Protein AF-A0A947BS61-F1 (afdb_monomer_lite)

Foldseek 3Di:
DPVVVVVVVVVVVPPPVPPPDPDDPLPDPPPDDDDDDDDDAEDCDDDPPDPDRHDYDDPVVNVVVVVVVVVVVVVVVVSRDD

Secondary structure (DSSP, 8-state):
-HHHHHHHHHHHHT--TT----SPPTT--TT----------EESS--TT--S--EE--HHHHHHHHHHHHHHHHHHHHTT--

Structure (mmCIF, N/CA/C/O backbone):
data_AF-A0A947BS61-F1
#
_entry.id   AF-A0A947BS61-F1
#
loop_
_atom_site.group_PDB
_atom_site.id
_atom_site.type_symbol
_atom_site.label_atom_id
_atom_site.label_alt_id
_atom_site.label_comp_id
_atom_site.label_asym_id
_atom_site.label_entity_id
_atom_site.label_seq_id
_atom_site.pdbx_PDB_ins_code
_atom_site.Cartn_x
_atom_site.Cartn_y
_atom_site.Cartn_z
_atom_site.occupancy
_atom_site.B_iso_or_equiv
_atom_site.auth_seq_id
_atom_site.auth_comp_id
_atom_site.auth_asym_id
_atom_site.auth_atom_id
_atom_site.pdbx_PDB_model_num
ATOM 1 N N . MET A 1 1 ? 10.530 46.278 4.454 1.00 50.94 1 MET A N 1
ATOM 2 C CA . MET A 1 1 ? 10.939 45.790 3.110 1.00 50.94 1 MET A CA 1
ATOM 3 C C . MET A 1 1 ? 11.306 44.294 3.066 1.00 50.94 1 MET A C 1
ATOM 5 O O . MET A 1 1 ? 11.482 43.760 1.982 1.00 50.94 1 MET A O 1
ATOM 9 N N . THR A 1 2 ? 11.317 43.576 4.195 1.00 57.31 2 THR A N 1
ATOM 10 C CA . THR A 1 2 ? 11.787 42.177 4.325 1.00 57.31 2 THR A CA 1
ATOM 11 C C . THR A 1 2 ? 10.757 41.100 3.932 1.00 57.31 2 THR A C 1
ATOM 13 O O . THR A 1 2 ? 11.122 40.010 3.505 1.00 57.31 2 THR A O 1
ATOM 16 N N . GLY A 1 3 ? 9.453 41.402 4.012 1.00 55.88 3 GLY A N 1
ATOM 17 C CA . GLY A 1 3 ? 8.385 40.411 3.793 1.00 55.88 3 GLY A CA 1
ATOM 18 C C . GLY A 1 3 ? 8.138 39.998 2.333 1.00 55.88 3 GLY A C 1
ATOM 19 O O . GLY A 1 3 ? 7.658 38.894 2.089 1.00 55.88 3 GLY A O 1
ATOM 20 N N . ARG A 1 4 ? 8.476 40.847 1.346 1.00 60.00 4 ARG A N 1
ATOM 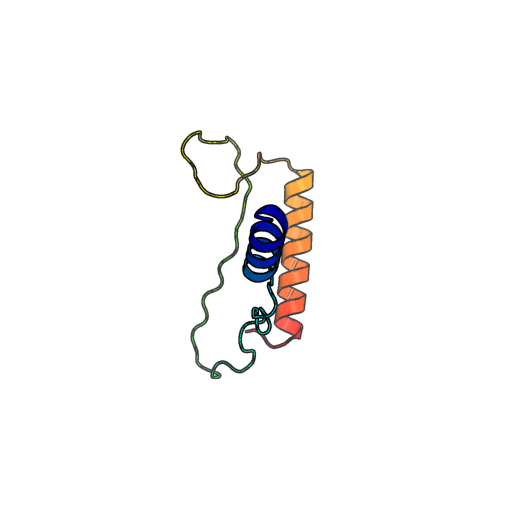21 C CA . ARG A 1 4 ? 8.347 40.496 -0.087 1.00 60.00 4 ARG A CA 1
ATOM 22 C C . ARG A 1 4 ? 9.444 39.534 -0.543 1.00 60.00 4 ARG A C 1
ATOM 24 O O . ARG A 1 4 ? 9.168 38.650 -1.345 1.00 60.00 4 ARG A O 1
ATOM 31 N N . ILE A 1 5 ? 10.651 39.676 0.008 1.00 60.91 5 ILE A N 1
ATOM 32 C CA . ILE A 1 5 ? 11.789 38.795 -0.289 1.00 60.91 5 ILE A CA 1
ATOM 33 C C . ILE A 1 5 ? 11.509 37.393 0.260 1.00 60.91 5 ILE A C 1
ATOM 35 O O . ILE A 1 5 ? 11.575 36.426 -0.491 1.00 60.91 5 ILE A O 1
ATOM 39 N N . ALA A 1 6 ? 11.073 37.290 1.522 1.00 61.06 6 ALA A N 1
ATOM 40 C CA . ALA A 1 6 ? 10.707 36.009 2.128 1.00 61.06 6 ALA A CA 1
ATOM 41 C C . ALA A 1 6 ? 9.584 35.287 1.355 1.00 61.06 6 ALA A C 1
ATOM 43 O O . ALA A 1 6 ? 9.660 34.080 1.127 1.00 61.06 6 ALA A O 1
ATOM 44 N N . ARG A 1 7 ? 8.569 36.029 0.884 1.00 61.56 7 ARG A N 1
ATOM 45 C CA . ARG A 1 7 ? 7.455 35.472 0.097 1.00 61.56 7 ARG A CA 1
ATOM 46 C C . ARG A 1 7 ? 7.899 34.996 -1.291 1.00 61.56 7 ARG A C 1
ATOM 48 O O . ARG A 1 7 ? 7.498 33.917 -1.705 1.00 61.56 7 ARG A O 1
ATOM 55 N N . SER A 1 8 ? 8.763 35.755 -1.966 1.00 64.69 8 SER A N 1
ATOM 56 C CA . SER A 1 8 ? 9.345 35.389 -3.267 1.00 64.69 8 SER A CA 1
ATOM 57 C C . SER A 1 8 ? 10.237 34.141 -3.176 1.00 64.69 8 SER A C 1
ATOM 59 O O . SER A 1 8 ? 10.123 33.229 -3.995 1.00 64.69 8 SER A O 1
ATOM 61 N N . MET A 1 9 ? 11.068 34.041 -2.132 1.00 62.09 9 MET A N 1
ATOM 62 C CA . MET A 1 9 ? 11.921 32.867 -1.907 1.00 62.09 9 MET A CA 1
ATOM 63 C C . MET A 1 9 ? 11.106 31.618 -1.560 1.00 62.09 9 MET A C 1
ATOM 65 O O . MET A 1 9 ? 11.365 30.551 -2.111 1.00 62.09 9 MET A O 1
ATOM 69 N N . SER A 1 10 ? 10.085 31.755 -0.707 1.00 68.31 10 SER A N 1
ATOM 70 C CA . SER A 1 10 ? 9.179 30.652 -0.365 1.00 68.31 10 SER A CA 1
ATOM 71 C C . SER A 1 10 ? 8.393 30.157 -1.583 1.00 68.31 10 SER A C 1
ATOM 73 O O . SER A 1 10 ? 8.303 28.950 -1.790 1.00 68.31 10 SER A O 1
ATOM 75 N N . GLN A 1 11 ? 7.900 31.065 -2.432 1.00 66.19 11 GLN A N 1
ATOM 76 C CA . GLN A 1 11 ? 7.226 30.702 -3.684 1.00 66.19 11 GLN A CA 1
ATOM 77 C C . GLN A 1 11 ? 8.161 29.976 -4.654 1.00 66.19 11 GLN A C 1
ATOM 79 O O . GLN A 1 11 ? 7.737 29.042 -5.324 1.00 66.19 11 GLN A O 1
ATOM 84 N N . ARG A 1 12 ? 9.437 30.370 -4.714 1.00 64.00 12 ARG A N 1
ATOM 85 C CA . ARG A 1 12 ? 10.425 29.737 -5.594 1.00 64.00 12 ARG A CA 1
ATOM 86 C C . ARG A 1 12 ? 10.832 28.339 -5.120 1.00 64.00 12 ARG A C 1
ATOM 88 O O . ARG A 1 12 ? 11.001 27.465 -5.958 1.00 64.00 12 ARG A O 1
ATOM 95 N N . LEU A 1 13 ? 10.958 28.127 -3.809 1.00 65.69 13 LEU A N 1
ATOM 96 C CA . LEU A 1 13 ? 11.273 26.819 -3.215 1.00 65.69 13 LEU A CA 1
ATOM 97 C C . LEU A 1 13 ? 10.115 25.814 -3.319 1.00 65.69 13 LEU A C 1
ATOM 99 O O . LEU A 1 13 ? 10.356 24.614 -3.331 1.00 65.69 13 LEU A O 1
ATOM 103 N N . MET A 1 14 ? 8.870 26.293 -3.401 1.00 68.81 14 MET A N 1
ATOM 104 C CA . MET A 1 14 ? 7.669 25.455 -3.533 1.00 68.81 14 MET A CA 1
ATOM 105 C C . MET A 1 14 ? 7.202 25.267 -4.988 1.00 68.81 14 MET A C 1
ATOM 107 O O . MET A 1 14 ? 6.091 24.788 -5.216 1.00 68.81 14 MET A O 1
ATOM 111 N N . ARG A 1 15 ? 8.011 25.646 -5.988 1.00 65.69 15 ARG A N 1
ATOM 112 C CA . ARG A 1 15 ? 7.711 25.351 -7.397 1.00 65.69 15 ARG A CA 1
ATOM 113 C C . ARG A 1 15 ? 8.121 23.919 -7.717 1.00 65.69 15 ARG A C 1
ATOM 115 O O . ARG A 1 15 ? 9.294 23.630 -7.918 1.00 65.69 15 ARG A O 1
ATOM 122 N N . PHE A 1 16 ? 7.131 23.041 -7.803 1.00 67.12 16 PHE A N 1
ATOM 123 C CA . PHE A 1 16 ? 7.279 21.653 -8.243 1.00 67.12 16 PHE A CA 1
ATOM 124 C C . PHE A 1 16 ? 7.263 21.535 -9.777 1.00 67.12 16 PHE A C 1
ATOM 126 O O . PHE A 1 16 ? 6.651 20.624 -10.322 1.00 67.12 16 PHE A O 1
ATOM 133 N N . ASP A 1 17 ? 7.904 22.467 -10.484 1.00 66.00 17 ASP A N 1
ATOM 134 C CA . ASP A 1 17 ? 7.892 22.485 -11.956 1.00 66.00 17 ASP A CA 1
ATOM 135 C C . ASP A 1 17 ? 8.885 21.468 -12.559 1.00 66.00 17 ASP A C 1
ATOM 137 O O . ASP A 1 17 ? 8.774 21.120 -13.731 1.00 66.00 17 ASP A O 1
ATOM 141 N N . ASP A 1 18 ? 9.810 20.944 -11.742 1.00 57.66 18 ASP A N 1
ATOM 142 C CA . ASP A 1 18 ? 10.894 20.041 -12.158 1.00 57.66 18 ASP A CA 1
ATOM 143 C C . ASP A 1 18 ? 10.605 18.548 -11.915 1.00 57.66 18 ASP A C 1
ATOM 145 O O . ASP A 1 18 ? 11.474 17.702 -12.135 1.00 57.66 18 ASP A O 1
ATOM 149 N N . ILE A 1 19 ? 9.385 18.172 -11.510 1.00 61.22 19 ILE A N 1
ATOM 150 C CA . ILE A 1 19 ? 8.941 16.768 -11.599 1.00 61.22 19 ILE A CA 1
ATOM 151 C C . ILE A 1 19 ? 8.603 16.453 -13.059 1.00 61.22 19 ILE A C 1
ATOM 153 O O . ILE A 1 19 ? 7.446 16.261 -13.439 1.00 61.22 19 ILE A O 1
ATOM 157 N N . ALA A 1 20 ? 9.654 16.407 -13.885 1.00 56.59 20 ALA A N 1
ATOM 158 C CA . ALA A 1 20 ? 9.649 15.718 -15.166 1.00 56.59 20 ALA A CA 1
ATOM 159 C C . ALA A 1 20 ? 8.941 14.374 -14.964 1.00 56.59 20 ALA A C 1
ATOM 161 O O . ALA A 1 20 ? 9.259 13.656 -14.017 1.00 56.59 20 ALA A O 1
ATOM 162 N N . SER A 1 21 ? 7.913 14.130 -15.784 1.00 60.56 21 SER A N 1
ATOM 163 C CA . SER A 1 21 ? 6.852 13.135 -15.592 1.00 60.56 21 SER A CA 1
ATOM 164 C C . SER A 1 21 ? 7.210 12.015 -14.610 1.00 60.56 21 SER A C 1
ATOM 166 O O . SER A 1 21 ? 8.094 11.212 -14.896 1.00 60.56 21 SER A O 1
ATOM 168 N N . ALA A 1 22 ? 6.471 11.907 -13.502 1.00 62.28 22 ALA A N 1
ATOM 169 C CA . ALA A 1 22 ? 6.605 10.856 -12.481 1.00 62.28 22 ALA A CA 1
ATOM 170 C C . ALA A 1 22 ? 6.299 9.426 -12.994 1.00 62.28 22 ALA A C 1
ATOM 172 O O . ALA A 1 22 ? 5.955 8.526 -12.230 1.00 62.28 22 ALA A O 1
ATOM 173 N N . TRP A 1 23 ? 6.353 9.224 -14.306 1.00 63.97 23 TRP A N 1
ATOM 174 C CA . TRP A 1 23 ? 6.051 7.986 -14.974 1.00 63.97 23 TRP A CA 1
ATOM 175 C C . TRP A 1 23 ? 7.341 7.188 -15.184 1.00 63.97 23 TRP A C 1
ATOM 177 O O . TRP A 1 23 ? 8.251 7.699 -15.839 1.00 63.97 23 TRP A O 1
ATOM 187 N N . PRO A 1 24 ? 7.438 5.946 -14.677 1.00 67.62 24 PRO A N 1
ATOM 188 C CA . PRO A 1 24 ? 8.611 5.124 -14.928 1.00 67.62 24 PRO A CA 1
ATOM 189 C C . PRO A 1 24 ? 8.786 4.914 -16.441 1.00 67.62 24 PRO A C 1
ATOM 191 O O . PRO A 1 24 ? 7.778 4.736 -17.139 1.00 67.62 24 PRO A O 1
ATOM 194 N N . PRO A 1 25 ? 10.029 4.937 -16.960 1.00 68.56 25 PRO A N 1
ATOM 195 C CA . PRO A 1 25 ? 10.290 4.721 -18.378 1.00 68.56 25 PRO A CA 1
ATOM 196 C C . PRO A 1 25 ? 9.610 3.425 -18.825 1.00 68.56 25 PRO A C 1
ATOM 198 O O . PRO A 1 25 ? 9.741 2.364 -18.207 1.00 68.56 25 PRO A O 1
ATOM 201 N N . ARG A 1 26 ? 8.775 3.545 -19.859 1.00 64.50 26 ARG A N 1
ATOM 202 C CA . ARG A 1 26 ? 7.921 2.454 -20.367 1.00 64.50 26 ARG A CA 1
ATOM 203 C C . ARG A 1 26 ? 8.769 1.396 -21.083 1.00 64.50 26 ARG A C 1
ATOM 205 O O . ARG A 1 26 ? 8.423 0.218 -21.120 1.00 64.50 26 ARG A O 1
ATOM 212 N N . ASP A 1 27 ? 9.879 1.879 -21.608 1.00 61.38 27 ASP A N 1
ATOM 213 C CA . ASP A 1 27 ? 10.834 1.358 -22.570 1.00 61.38 27 ASP A CA 1
ATOM 214 C C . ASP A 1 27 ? 12.081 0.746 -21.916 1.00 61.38 27 ASP A C 1
ATOM 216 O O . ASP A 1 27 ? 13.120 0.636 -22.557 1.00 61.38 27 ASP A O 1
ATOM 220 N N . ALA A 1 28 ? 11.995 0.302 -20.655 1.00 60.88 28 ALA A N 1
ATOM 221 C CA . ALA A 1 28 ? 13.074 -0.510 -20.097 1.00 60.88 28 ALA A CA 1
ATOM 222 C C . ALA A 1 28 ? 13.219 -1.807 -20.909 1.00 60.88 28 ALA A C 1
ATOM 224 O O . ALA A 1 28 ? 12.208 -2.424 -21.268 1.00 60.88 28 ALA A O 1
ATOM 225 N N . GLU A 1 29 ? 14.470 -2.177 -21.190 1.00 67.94 29 GLU A N 1
ATOM 226 C CA . GLU A 1 29 ? 14.868 -3.260 -22.090 1.00 67.94 29 GLU A CA 1
ATOM 227 C C . GLU A 1 29 ? 14.053 -4.546 -21.852 1.00 67.94 29 GLU A C 1
ATOM 229 O O . GLU A 1 29 ? 13.724 -4.844 -20.697 1.00 67.94 29 GLU A O 1
ATOM 234 N N . PRO A 1 30 ? 13.728 -5.316 -22.911 1.00 64.81 30 PRO A N 1
ATOM 235 C CA . PRO A 1 30 ? 12.833 -6.476 -22.836 1.00 64.81 30 PRO A CA 1
ATOM 236 C C . PRO A 1 30 ? 13.190 -7.509 -21.757 1.00 64.81 30 PRO A C 1
ATOM 238 O O . PRO A 1 30 ? 12.284 -8.138 -21.218 1.00 64.81 30 PRO A O 1
ATOM 241 N N . ASP A 1 31 ? 14.478 -7.629 -21.419 1.00 68.06 31 ASP A N 1
ATOM 242 C CA . ASP A 1 31 ? 15.020 -8.576 -20.434 1.00 68.06 31 ASP A CA 1
ATOM 243 C C . ASP A 1 31 ? 15.435 -7.923 -19.102 1.00 68.06 31 ASP A C 1
ATOM 245 O O . ASP A 1 31 ? 16.072 -8.551 -18.254 1.00 68.06 31 ASP A O 1
ATOM 249 N N . SER A 1 32 ? 15.070 -6.658 -18.872 1.00 73.56 32 SER A N 1
ATOM 250 C CA . SER A 1 32 ? 15.333 -6.007 -17.586 1.00 73.56 32 SER A CA 1
ATOM 251 C C . SER A 1 32 ? 14.464 -6.621 -16.481 1.00 73.56 32 SER A C 1
ATOM 253 O O . SER A 1 32 ? 13.233 -6.571 -16.520 1.00 73.56 32 SER A O 1
ATOM 255 N N . VAL A 1 33 ? 15.101 -7.191 -15.455 1.00 76.06 33 VAL A N 1
ATOM 256 C CA . VAL A 1 33 ? 14.397 -7.663 -14.255 1.00 76.06 33 VAL A CA 1
ATOM 257 C C . VAL A 1 33 ? 13.863 -6.451 -13.498 1.00 76.06 33 VAL A C 1
ATOM 259 O O . VAL A 1 33 ? 14.629 -5.633 -12.987 1.00 76.06 33 VAL A O 1
ATOM 262 N N . ARG A 1 34 ? 12.536 -6.339 -13.408 1.00 76.31 34 ARG A N 1
ATOM 263 C CA . ARG A 1 34 ? 11.864 -5.252 -12.688 1.00 76.31 34 ARG A CA 1
ATOM 264 C C . ARG A 1 34 ? 11.447 -5.711 -11.296 1.00 76.31 34 ARG A C 1
ATOM 266 O O . ARG A 1 34 ? 11.006 -6.840 -11.101 1.00 76.31 34 ARG A O 1
ATOM 273 N N . GLN A 1 35 ? 11.568 -4.812 -10.326 1.00 83.62 35 GLN A N 1
ATOM 274 C CA . GLN A 1 35 ? 11.091 -5.028 -8.962 1.00 83.62 35 GLN A CA 1
ATOM 275 C C . GLN A 1 35 ? 9.842 -4.182 -8.732 1.00 83.62 35 GLN A C 1
ATOM 277 O O . GLN A 1 35 ? 9.829 -2.986 -9.023 1.00 83.62 35 GLN A O 1
ATOM 282 N N . LEU A 1 36 ? 8.789 -4.808 -8.212 1.00 87.12 36 LEU A N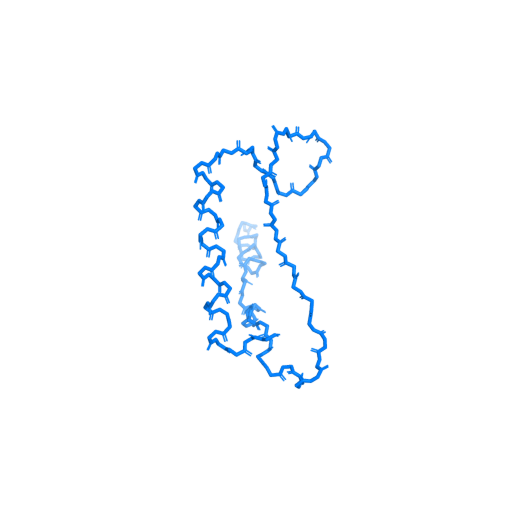 1
ATOM 283 C CA . LEU A 1 36 ? 7.535 -4.145 -7.880 1.00 87.12 36 LEU A CA 1
ATOM 284 C C . LEU A 1 36 ? 7.436 -3.984 -6.364 1.00 87.12 36 LEU A C 1
ATOM 286 O O . LEU A 1 36 ? 7.352 -4.968 -5.633 1.00 87.12 36 LEU A O 1
ATOM 290 N N . TYR A 1 37 ? 7.412 -2.736 -5.903 1.00 91.75 37 TYR A N 1
ATOM 291 C CA . TYR A 1 37 ? 7.112 -2.407 -4.515 1.00 91.75 37 TYR A CA 1
ATOM 292 C C . TYR A 1 37 ? 5.633 -2.042 -4.378 1.00 91.75 37 TYR A C 1
ATOM 294 O O . TYR A 1 37 ? 5.142 -1.152 -5.070 1.00 91.75 37 TYR A O 1
ATOM 302 N N . ILE A 1 38 ? 4.926 -2.713 -3.468 1.00 94.31 38 ILE A N 1
ATOM 303 C CA . ILE A 1 38 ? 3.536 -2.402 -3.121 1.00 94.31 38 ILE A CA 1
ATOM 304 C C . ILE A 1 38 ? 3.469 -2.157 -1.620 1.00 94.31 38 ILE A C 1
ATOM 306 O O . ILE A 1 38 ? 3.856 -3.010 -0.822 1.00 94.31 38 ILE A O 1
ATOM 310 N N . HIS A 1 39 ? 2.933 -1.003 -1.234 1.00 94.25 39 HIS A N 1
ATOM 311 C CA . HIS A 1 39 ? 2.739 -0.660 0.169 1.00 94.25 39 HIS A CA 1
ATOM 312 C C . HIS A 1 39 ? 1.390 -1.166 0.684 1.00 94.25 39 HIS A C 1
ATOM 314 O O . HIS A 1 39 ? 0.362 -0.631 0.282 1.00 94.25 39 HIS A O 1
ATOM 320 N N . ILE A 1 40 ? 1.381 -2.137 1.604 1.00 96.06 40 ILE A N 1
ATOM 321 C CA . ILE A 1 40 ? 0.162 -2.640 2.263 1.00 96.06 40 ILE A CA 1
ATOM 322 C C . ILE A 1 40 ? 0.059 -2.032 3.674 1.00 96.06 40 ILE A C 1
ATOM 324 O O . ILE A 1 40 ? 0.777 -2.466 4.574 1.00 96.06 40 ILE A O 1
ATOM 328 N N . PRO A 1 41 ? -0.819 -1.039 3.915 1.00 95.50 41 PRO A N 1
ATOM 329 C CA . PRO A 1 41 ? -0.770 -0.239 5.140 1.00 95.50 41 PRO A CA 1
ATOM 330 C C . PRO A 1 41 ? -1.549 -0.834 6.325 1.00 95.50 41 PRO A C 1
ATOM 332 O O . PRO A 1 41 ? -1.643 -0.178 7.357 1.00 95.50 41 PRO A O 1
ATOM 335 N N . PHE A 1 42 ? -2.159 -2.016 6.214 1.00 96.94 42 PHE A N 1
ATOM 336 C CA . PHE A 1 42 ? -3.084 -2.521 7.239 1.00 96.94 42 PHE A CA 1
ATOM 337 C C . PHE A 1 42 ? -2.371 -3.298 8.343 1.00 96.94 42 PHE A C 1
ATOM 339 O O . PHE A 1 42 ? -1.643 -4.253 8.075 1.00 96.94 42 PHE A O 1
ATOM 346 N N . CYS A 1 43 ? -2.641 -2.942 9.598 1.00 95.69 43 CYS A N 1
ATOM 347 C CA . CYS A 1 43 ? -2.132 -3.669 10.760 1.00 95.69 43 CYS A CA 1
ATOM 348 C C . CYS A 1 43 ? -3.262 -3.992 11.748 1.00 95.69 43 CYS A C 1
AT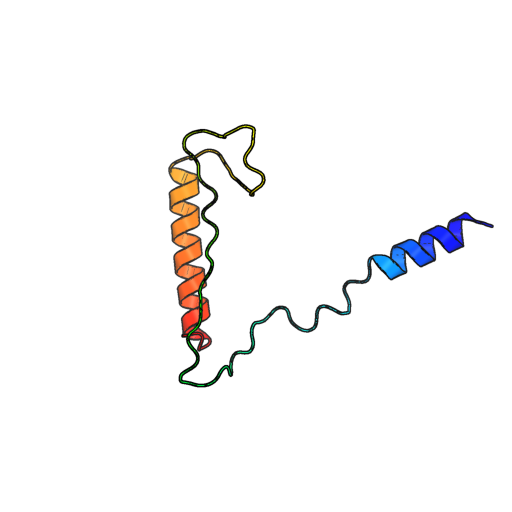OM 350 O O . CYS A 1 43 ? -4.102 -3.140 12.042 1.00 95.69 43 CYS A O 1
ATOM 352 N N . ALA A 1 44 ? -3.256 -5.199 12.323 1.00 94.88 44 ALA A N 1
ATOM 353 C CA . ALA A 1 44 ? -4.198 -5.580 13.386 1.00 94.88 44 ALA A CA 1
ATOM 354 C C . ALA A 1 44 ? -4.010 -4.737 14.665 1.00 94.88 44 ALA A C 1
ATOM 356 O O . ALA A 1 44 ? -4.958 -4.463 15.405 1.00 94.88 44 ALA A O 1
ATOM 357 N N . GLN A 1 45 ? -2.772 -4.309 14.915 1.00 95.00 45 GLN A N 1
ATOM 358 C CA . GLN A 1 45 ? -2.363 -3.448 16.020 1.00 95.00 45 GLN A CA 1
ATOM 359 C C . GLN A 1 45 ? -1.369 -2.411 15.488 1.00 95.00 45 GLN A C 1
ATOM 361 O O . GLN A 1 45 ? -0.545 -2.722 14.629 1.00 95.00 45 GLN A O 1
ATOM 366 N N . LEU A 1 46 ? -1.436 -1.179 15.991 1.00 94.62 46 LEU A N 1
ATOM 367 C CA . LEU A 1 46 ? -0.510 -0.117 15.600 1.00 94.62 46 LEU A CA 1
ATOM 368 C C . LEU A 1 46 ? 0.653 -0.073 16.592 1.00 94.62 46 LEU A C 1
ATOM 370 O O . LEU A 1 46 ? 0.489 0.386 17.718 1.00 94.62 46 LEU A O 1
ATOM 374 N N . CYS A 1 47 ? 1.832 -0.532 16.172 1.00 93.12 47 CYS A N 1
ATOM 375 C CA . CYS A 1 47 ? 3.043 -0.436 16.989 1.00 93.12 47 CYS A CA 1
ATOM 376 C C . CYS A 1 47 ? 3.430 1.037 17.199 1.00 93.12 47 CYS A C 1
ATOM 378 O O . CYS A 1 47 ? 3.339 1.802 16.240 1.00 93.12 47 CYS A O 1
ATOM 380 N N . PRO A 1 48 ? 3.920 1.459 18.374 1.00 92.56 48 PRO A N 1
ATOM 381 C CA . PRO A 1 48 ? 4.297 2.857 18.612 1.00 92.56 48 PRO A CA 1
ATOM 382 C C . PRO A 1 48 ? 5.566 3.287 17.856 1.00 92.56 48 PRO A C 1
ATOM 384 O O . PRO A 1 48 ? 5.721 4.456 17.535 1.00 92.56 48 PRO A O 1
ATOM 387 N N . PHE A 1 49 ? 6.450 2.345 17.522 1.00 94.81 49 PHE A N 1
ATOM 388 C CA . PHE A 1 49 ? 7.765 2.618 16.927 1.00 94.81 49 PHE A CA 1
ATOM 389 C C . PHE A 1 49 ? 7.813 2.506 15.398 1.00 94.81 49 PHE A C 1
ATOM 391 O O . PHE A 1 49 ? 8.845 2.787 14.796 1.00 94.81 49 PHE A O 1
ATOM 398 N N . CYS A 1 50 ? 6.741 2.058 14.739 1.00 91.81 50 CYS A N 1
ATOM 399 C CA . CYS A 1 50 ? 6.774 1.950 13.284 1.00 91.81 50 CYS A CA 1
ATOM 400 C C . CYS A 1 50 ? 6.763 3.367 12.671 1.00 91.81 50 CYS A C 1
ATOM 402 O O . CYS A 1 50 ? 5.995 4.239 13.088 1.00 91.81 50 CYS A O 1
ATOM 404 N N . THR A 1 51 ? 7.633 3.613 11.697 1.00 91.81 51 THR A N 1
ATOM 405 C CA . THR A 1 51 ? 7.801 4.917 11.031 1.00 91.81 51 THR A CA 1
ATOM 406 C C . THR A 1 51 ? 7.125 4.968 9.663 1.00 91.81 51 THR A C 1
ATOM 408 O O . THR A 1 51 ? 6.943 6.044 9.100 1.00 91.81 51 THR A O 1
ATOM 411 N N . PHE A 1 52 ? 6.704 3.816 9.140 1.00 92.69 52 PHE A N 1
ATOM 412 C CA . PHE A 1 52 ? 5.978 3.722 7.881 1.00 92.69 52 PHE A CA 1
ATOM 413 C C . PHE A 1 52 ? 4.503 4.082 8.050 1.00 92.69 52 PHE A C 1
ATOM 415 O O . PHE A 1 52 ? 3.905 3.890 9.118 1.00 92.69 52 PHE A O 1
ATOM 422 N N . HIS A 1 53 ? 3.905 4.558 6.957 1.00 92.06 53 HIS A N 1
ATOM 423 C CA . HIS A 1 53 ? 2.474 4.812 6.898 1.00 92.06 53 HIS A CA 1
ATOM 424 C C . HIS A 1 53 ? 1.697 3.516 7.157 1.00 92.06 53 HIS A C 1
ATOM 426 O O . HIS A 1 53 ? 1.839 2.537 6.427 1.00 92.06 53 HIS A O 1
ATOM 432 N N . ARG A 1 54 ? 0.859 3.517 8.190 1.00 93.75 54 ARG A N 1
ATOM 433 C CA . ARG A 1 54 ? 0.010 2.386 8.567 1.00 93.75 54 ARG A CA 1
ATOM 434 C C . ARG A 1 54 ? -1.350 2.877 9.023 1.00 93.75 54 ARG A C 1
ATOM 436 O O . ARG A 1 54 ? -1.480 3.985 9.543 1.00 93.75 54 ARG A O 1
ATOM 443 N N . VAL A 1 55 ? -2.338 2.014 8.880 1.00 95.19 55 VAL A N 1
ATOM 444 C CA . VAL A 1 55 ? -3.716 2.214 9.309 1.00 95.19 55 VAL A CA 1
ATOM 445 C C . VAL A 1 55 ? -4.200 0.958 10.024 1.00 95.19 55 VAL A C 1
ATOM 447 O O . VAL A 1 55 ? -3.711 -0.151 9.782 1.00 95.19 55 VAL A O 1
ATOM 450 N N . ARG A 1 56 ? -5.149 1.122 10.948 1.00 96.19 56 ARG A N 1
ATOM 451 C CA . ARG A 1 56 ? -5.757 -0.025 11.623 1.00 96.19 56 ARG A CA 1
ATOM 452 C C . ARG A 1 56 ? -6.534 -0.846 10.595 1.00 96.19 56 ARG A C 1
ATOM 454 O O . ARG A 1 56 ? -7.182 -0.289 9.713 1.00 96.19 56 ARG A O 1
ATOM 461 N N . TYR A 1 57 ? -6.435 -2.165 10.696 1.00 97.31 57 TYR A N 1
ATOM 462 C CA . TYR A 1 57 ? -7.217 -3.067 9.864 1.00 97.31 57 TYR A CA 1
ATOM 463 C C . TYR A 1 57 ? -8.718 -2.878 10.128 1.00 97.31 57 TYR A C 1
ATOM 465 O O . TYR A 1 57 ? -9.177 -2.982 11.265 1.00 97.31 57 TYR A O 1
ATOM 473 N N . GLU A 1 58 ? -9.457 -2.631 9.051 1.00 97.31 58 GLU A N 1
ATOM 474 C CA . GLU A 1 58 ? -10.915 -2.577 8.987 1.00 97.31 58 GLU A CA 1
ATOM 475 C C . GLU A 1 58 ? -11.323 -3.353 7.730 1.00 97.31 58 GLU A C 1
ATOM 477 O O . GLU A 1 58 ? -10.879 -3.008 6.631 1.00 97.31 58 GLU A O 1
ATOM 482 N N . ALA A 1 59 ? -12.133 -4.404 7.882 1.00 96.75 59 ALA A N 1
ATOM 483 C CA . ALA A 1 59 ? -12.408 -5.364 6.809 1.00 96.75 59 ALA A CA 1
ATOM 484 C C . ALA A 1 59 ? -12.892 -4.688 5.513 1.00 96.75 59 ALA A C 1
ATOM 486 O O . ALA A 1 59 ? -12.306 -4.905 4.450 1.00 96.75 59 ALA A O 1
ATOM 487 N N . ASP A 1 60 ? -13.878 -3.796 5.612 1.00 97.38 60 ASP A N 1
ATOM 488 C CA . ASP A 1 60 ? -14.475 -3.110 4.460 1.00 97.38 60 ASP A CA 1
ATOM 489 C C . ASP A 1 60 ? -13.468 -2.216 3.719 1.00 97.38 60 ASP A C 1
ATOM 491 O O . ASP A 1 60 ? -13.400 -2.210 2.482 1.00 97.38 60 ASP A O 1
ATOM 495 N N . ARG A 1 61 ? -12.620 -1.495 4.468 1.00 95.19 61 ARG A N 1
ATOM 496 C CA . ARG A 1 61 ? -11.556 -0.658 3.889 1.00 95.19 61 ARG A CA 1
ATOM 497 C C . ARG A 1 61 ? -10.514 -1.509 3.180 1.00 95.19 61 ARG A C 1
ATOM 499 O O . ARG A 1 61 ? -10.087 -1.163 2.079 1.00 95.19 61 ARG A O 1
ATOM 506 N N . THR A 1 62 ? -10.109 -2.619 3.791 1.00 96.69 62 THR A N 1
ATOM 507 C CA . THR A 1 62 ? -9.108 -3.519 3.215 1.00 96.69 62 THR A CA 1
ATOM 508 C C . THR A 1 62 ? -9.621 -4.175 1.932 1.00 96.69 62 THR A C 1
ATOM 510 O O . THR A 1 62 ? -8.895 -4.204 0.938 1.00 96.69 62 THR A O 1
ATOM 513 N N . ILE A 1 63 ? -10.882 -4.618 1.898 1.00 97.81 63 ILE A N 1
ATOM 514 C CA . ILE A 1 63 ? -11.513 -5.164 0.684 1.00 97.81 63 ILE A CA 1
ATOM 515 C C . ILE A 1 63 ? -11.521 -4.119 -0.438 1.00 97.81 63 ILE A C 1
ATOM 517 O O . ILE A 1 63 ? -11.102 -4.405 -1.565 1.00 97.81 63 ILE A O 1
ATOM 521 N N . THR A 1 64 ? -11.944 -2.894 -0.119 1.00 97.50 64 THR A N 1
ATOM 522 C CA . THR A 1 64 ? -11.990 -1.783 -1.081 1.00 97.50 64 THR A CA 1
ATOM 523 C C . THR A 1 64 ? -10.600 -1.467 -1.634 1.00 97.50 64 THR A C 1
ATOM 525 O O . THR A 1 64 ? -10.429 -1.351 -2.849 1.00 97.50 64 THR A O 1
ATOM 528 N N . TYR A 1 65 ? -9.585 -1.416 -0.768 1.00 97.44 65 TYR A N 1
ATOM 529 C CA . TYR A 1 65 ? -8.196 -1.196 -1.164 1.00 97.44 65 TYR A CA 1
ATOM 530 C C . TYR A 1 65 ? -7.689 -2.274 -2.128 1.00 97.44 65 TYR A C 1
ATOM 532 O O . TYR A 1 65 ? -7.170 -1.948 -3.192 1.00 97.44 65 TYR A O 1
ATOM 540 N N . PHE A 1 66 ? -7.875 -3.560 -1.810 1.00 97.94 66 PHE A N 1
ATOM 541 C CA . PHE A 1 66 ? -7.402 -4.641 -2.683 1.00 97.94 66 PHE A CA 1
ATOM 542 C C . PHE A 1 66 ? -8.179 -4.725 -4.003 1.00 97.94 66 PHE A C 1
ATOM 544 O O . PHE A 1 66 ? -7.653 -5.232 -4.996 1.00 97.94 66 PHE A O 1
ATOM 551 N N . SER A 1 67 ? -9.425 -4.249 -4.042 1.00 98.19 67 SER A N 1
ATOM 552 C CA . SER A 1 67 ? -10.168 -4.065 -5.293 1.00 98.19 67 SER A CA 1
ATOM 553 C C . SER A 1 67 ? -9.527 -2.977 -6.161 1.00 98.19 67 SER A C 1
ATOM 555 O O . SER A 1 67 ? -9.178 -3.230 -7.316 1.00 98.19 67 SER A O 1
ATOM 557 N N . ALA A 1 68 ? -9.272 -1.800 -5.580 1.00 97.69 68 ALA A N 1
ATOM 558 C CA . ALA A 1 68 ? -8.622 -0.687 -6.270 1.00 97.69 68 ALA A CA 1
ATOM 559 C C . ALA A 1 68 ? -7.205 -1.044 -6.754 1.00 97.69 68 ALA A C 1
ATOM 561 O O . ALA A 1 68 ? -6.888 -0.814 -7.920 1.00 97.69 68 ALA A O 1
ATOM 562 N N . LEU A 1 69 ? -6.396 -1.696 -5.911 1.00 97.25 69 LEU A N 1
ATOM 563 C CA . LEU A 1 69 ? -5.037 -2.133 -6.247 1.00 97.25 69 LEU A CA 1
ATOM 564 C C . LEU A 1 69 ? -5.017 -3.067 -7.467 1.00 97.25 69 LEU A C 1
ATOM 566 O O . LEU A 1 69 ? -4.180 -2.924 -8.358 1.00 97.25 69 LEU A O 1
ATOM 570 N N . ARG A 1 70 ? -5.957 -4.018 -7.546 1.00 97.38 70 ARG A N 1
ATOM 571 C CA . ARG A 1 70 ? -6.070 -4.920 -8.705 1.00 97.38 70 ARG A CA 1
ATOM 572 C C . ARG A 1 70 ? -6.448 -4.168 -9.978 1.00 97.38 70 ARG A C 1
ATOM 574 O O . ARG A 1 70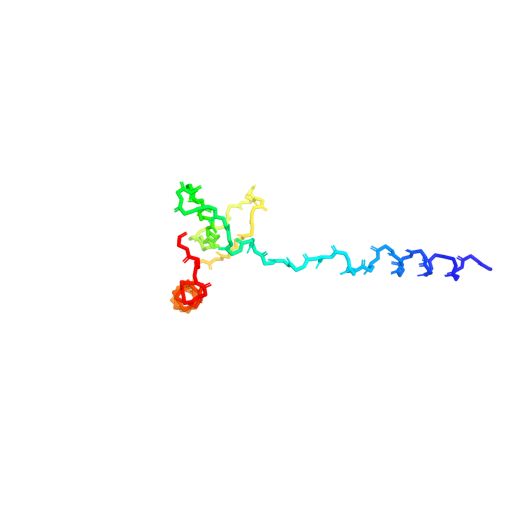 ? -5.900 -4.469 -11.039 1.00 97.38 70 ARG A O 1
ATOM 581 N N . HIS A 1 71 ? -7.354 -3.195 -9.887 1.00 97.38 71 HIS A N 1
ATOM 582 C CA . HIS A 1 71 ? -7.706 -2.350 -11.030 1.00 97.38 71 HIS A CA 1
ATOM 583 C C . HIS A 1 71 ? -6.519 -1.511 -11.508 1.00 97.38 71 HIS A C 1
ATOM 585 O O . HIS A 1 71 ? -6.272 -1.437 -12.713 1.00 97.38 71 HIS A O 1
ATOM 591 N N . GLU A 1 72 ? -5.757 -0.939 -10.581 1.00 94.94 72 GLU A N 1
ATOM 592 C CA . GLU A 1 72 ? -4.559 -0.163 -10.887 1.00 94.94 72 GLU A CA 1
ATOM 593 C C . GLU A 1 72 ? -3.479 -1.029 -11.553 1.00 94.94 72 GLU A C 1
ATOM 595 O O . GLU A 1 72 ? -2.976 -0.679 -12.622 1.00 94.94 72 GLU A O 1
ATOM 600 N N . LEU A 1 73 ? -3.188 -2.219 -11.018 1.00 93.19 73 LEU A N 1
ATOM 601 C CA . LEU A 1 73 ? -2.220 -3.136 -11.628 1.00 93.19 73 LEU A CA 1
ATOM 602 C C . LEU A 1 73 ? -2.653 -3.589 -13.034 1.00 93.19 73 LEU A C 1
ATOM 604 O O . LEU A 1 73 ? -1.832 -3.657 -13.953 1.00 93.19 73 LEU A O 1
ATOM 608 N N . ALA A 1 74 ? -3.946 -3.859 -13.238 1.00 94.50 74 ALA A N 1
ATOM 609 C CA . ALA A 1 74 ? -4.479 -4.178 -14.562 1.00 94.50 74 ALA A CA 1
ATOM 610 C C . ALA A 1 74 ? -4.332 -2.998 -15.538 1.00 94.50 74 ALA A C 1
ATOM 612 O O . ALA A 1 74 ? -4.000 -3.190 -16.710 1.00 94.50 74 ALA A O 1
ATOM 613 N N . TRP A 1 75 ? -4.547 -1.773 -15.061 1.00 92.50 75 TRP A N 1
ATOM 614 C CA . TRP A 1 75 ? -4.363 -0.545 -15.832 1.00 92.50 75 TRP A CA 1
ATOM 615 C C . TRP A 1 75 ? -2.889 -0.303 -16.199 1.00 92.50 75 TRP A C 1
ATOM 617 O O . TRP A 1 75 ? -2.610 0.113 -17.329 1.00 92.50 75 TRP A O 1
ATOM 627 N N . TYR A 1 76 ? 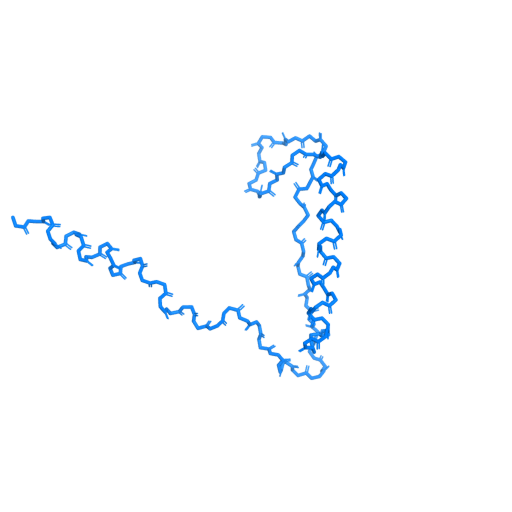-1.950 -0.636 -15.308 1.00 88.62 76 TYR A N 1
ATOM 628 C CA . TYR A 1 76 ? -0.511 -0.617 -15.592 1.00 88.62 76 TYR A CA 1
ATOM 629 C C . TYR A 1 76 ? -0.121 -1.673 -16.633 1.00 88.62 76 TYR A C 1
ATOM 631 O O . TYR A 1 76 ? 0.515 -1.336 -17.635 1.00 88.62 76 TYR A O 1
ATOM 639 N N . ARG A 1 77 ? -0.584 -2.921 -16.491 1.00 87.81 77 ARG A N 1
ATOM 640 C CA . ARG A 1 77 ? -0.350 -3.976 -17.496 1.00 87.81 77 ARG A CA 1
ATOM 641 C C . ARG A 1 77 ? -0.836 -3.577 -18.891 1.00 87.81 77 ARG A C 1
ATOM 643 O O . ARG A 1 77 ? -0.123 -3.777 -19.870 1.00 87.81 77 ARG A O 1
ATOM 650 N N . LYS A 1 78 ? -2.024 -2.964 -18.992 1.00 90.50 78 LYS A N 1
ATOM 651 C CA . LYS A 1 78 ? -2.575 -2.457 -20.268 1.00 90.50 78 LYS A CA 1
ATOM 652 C C . LYS A 1 78 ? -1.698 -1.385 -20.925 1.00 90.50 78 LYS A C 1
ATOM 654 O O . LYS A 1 78 ? -1.751 -1.231 -22.138 1.00 90.50 78 LYS A O 1
ATOM 659 N N . ARG A 1 79 ? -0.889 -0.659 -20.149 1.00 85.38 79 ARG A N 1
ATOM 660 C CA . ARG A 1 79 ? 0.061 0.349 -20.650 1.00 85.38 79 ARG A CA 1
ATOM 661 C C . ARG A 1 79 ? 1.433 -0.214 -21.018 1.00 85.38 79 ARG A C 1
ATOM 663 O O . ARG A 1 79 ? 2.317 0.569 -21.355 1.00 85.38 79 ARG A O 1
ATOM 670 N N . GLY A 1 80 ? 1.606 -1.533 -20.961 1.00 83.69 80 GLY A N 1
ATOM 671 C CA . GLY A 1 80 ? 2.837 -2.201 -21.374 1.00 83.69 80 GLY A CA 1
ATOM 672 C C . GL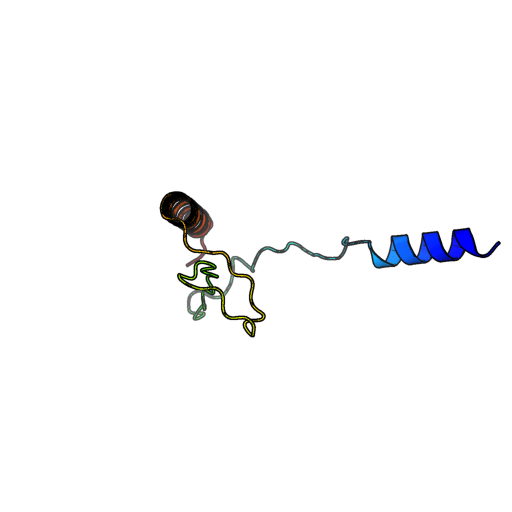Y A 1 80 ? 3.875 -2.373 -20.269 1.00 83.69 80 GLY A C 1
ATOM 673 O O . GLY A 1 80 ? 4.977 -2.818 -20.566 1.00 83.69 80 GLY A O 1
ATOM 674 N N . PHE A 1 81 ? 3.543 -2.080 -19.007 1.00 82.69 81 PHE A N 1
ATOM 675 C CA . PHE A 1 81 ? 4.394 -2.509 -17.897 1.00 82.69 81 PHE A CA 1
ATOM 676 C C . PHE A 1 81 ? 4.273 -4.017 -17.707 1.00 82.69 81 PHE A C 1
ATOM 678 O O . PHE A 1 81 ? 3.161 -4.553 -17.656 1.00 82.69 81 PHE A O 1
ATOM 685 N N . ARG A 1 82 ? 5.421 -4.683 -17.638 1.00 71.31 82 ARG A N 1
ATOM 686 C CA . ARG A 1 82 ? 5.561 -6.129 -17.496 1.00 71.31 82 ARG A CA 1
ATOM 687 C C . ARG A 1 82 ? 6.505 -6.432 -16.351 1.00 71.31 82 ARG A C 1
ATOM 689 O O . ARG A 1 82 ? 7.423 -5.605 -16.153 1.00 71.31 82 ARG A O 1
#

pLDDT: mean 81.17, std 15.32, range [50.94, 98.19]

Sequence (82 aa):
MTGRIARSMSQRLMRFDDIASAWPPRDAEPDSVRQLYIHIPFCAQLCPFCTFHRVRYEADRTITYFSALRHELAWYRKRGFR

Radius of gyration: 20.19 Å; chains: 1; bounding box: 30×54×41 Å